Protein AF-A0A7W8NUD0-F1 (afdb_monomer)

pLDDT: mean 85.03, std 13.41, range [40.41, 97.19]

Sequence (128 aa):
MNQKEFSKKDSRGKDLFVLVLSIELQNPDELVQEMRVFKEIVIGWHHARQKEAAEVKFIAVSDPKYHQAIEEFSEVCHSNDIDLKVIFESTELNLDLHDKTGKLVRERIFEKNKDASGILNRWFKRGK

Secondary structure (DSSP, 8-state):
-EEEEEEEE-TTS-EEEEEEEEEEESSSHHHHHHHHHHHHHHHHHHHHHGGGEEEEEEEEEE-GGGHHHHHHHHHHHHHT-HHHHHHHTTSEEEEEEE-TTS-EEEEEEE-TT---TTTHHHHHHTT-

Radius of gyration: 14.93 Å; Cα contacts (8 Å, |Δi|>4): 199; chains: 1; bounding box: 40×37×33 Å

Mean predicted aligned error: 6.43 Å

Solvent-accessible surface area (backbone atoms only — not comparable to full-atom values): 7103 Å² total; per-residue (Å²): 121,49,80,50,76,50,73,45,69,47,102,82,71,48,73,26,37,32,41,38,38,38,39,75,48,91,54,77,78,50,50,67,56,52,47,54,53,48,53,54,50,52,52,55,50,41,72,76,43,49,97,30,40,45,35,39,39,39,36,41,31,23,58,71,90,48,49,65,60,53,48,58,48,50,52,41,45,51,45,66,34,73,77,46,27,68,51,27,52,69,20,34,42,37,39,38,37,20,30,83,87,67,49,80,74,48,77,47,79,46,66,49,68,56,74,50,81,69,46,65,63,50,60,68,55,71,76,111

Nearest PDB structures (foldseek):
  5dll-assembly1_A  TM=3.521E-01  e=1.213E+00  Francisella tularensis subsp. tularensis SCHU S4
  3kzh-assembly1_A  TM=2.368E-01  e=3.531E-01  Clostridium perfringens
  7yfx-assembly1_A  TM=4.300E-01  e=5.406E+00  Homo sapiens
  7ygn-assembly1_A  TM=3.293E-01  e=7.982E+00  Mus musculus

Foldseek 3Di:
DDKDKDWDADPVRDTAIEIEAEDEDPDPVVLVVVVVVVLVCLLVVCVVQPLRHAEYEYEYEYAPVCVVVNVLVVVCQCAPPPSSVVVLLRYKYKYFYHYNVRHTPDIDIDHHPDHVPVPVVVVVVVVD

Structure (mmCIF, N/CA/C/O backbone):
data_AF-A0A7W8NUD0-F1
#
_entry.id   AF-A0A7W8NUD0-F1
#
loop_
_atom_site.group_PDB
_atom_site.id
_atom_site.type_symbol
_atom_site.label_atom_id
_atom_site.label_alt_id
_atom_site.label_comp_id
_atom_site.label_asym_id
_atom_site.label_entity_id
_atom_site.label_seq_id
_atom_site.pdbx_PDB_ins_code
_atom_site.Cartn_x
_atom_site.Cartn_y
_atom_site.Cartn_z
_atom_site.occupancy
_atom_site.B_iso_or_equiv
_atom_site.auth_seq_id
_atom_site.auth_comp_id
_atom_site.auth_asym_id
_atom_site.auth_atom_id
_atom_site.pdbx_PDB_model_num
ATOM 1 N N . MET A 1 1 ? -9.591 8.228 -0.249 1.00 91.25 1 MET A N 1
ATOM 2 C CA . MET A 1 1 ? -8.120 8.119 -0.402 1.00 91.25 1 MET A CA 1
ATOM 3 C C . MET A 1 1 ? -7.484 9.375 -0.993 1.00 91.25 1 MET A C 1
ATOM 5 O O . MET A 1 1 ? -7.994 9.897 -1.977 1.00 91.25 1 MET A O 1
ATOM 9 N N . ASN A 1 2 ? -6.356 9.829 -0.440 1.00 93.44 2 ASN A N 1
ATOM 10 C CA . ASN A 1 2 ? -5.499 10.867 -1.026 1.00 93.44 2 ASN A CA 1
ATOM 11 C C . ASN A 1 2 ? -4.296 10.234 -1.740 1.00 93.44 2 ASN A C 1
ATOM 13 O O . ASN A 1 2 ? -3.735 9.258 -1.247 1.00 93.44 2 ASN A O 1
ATOM 17 N N . GLN A 1 3 ? -3.868 10.826 -2.857 1.00 94.50 3 GLN A N 1
ATOM 18 C CA . GLN A 1 3 ? -2.739 10.356 -3.663 1.00 94.50 3 GLN A CA 1
ATOM 19 C C . GLN A 1 3 ? -1.669 11.443 -3.803 1.00 94.50 3 GLN A C 1
ATOM 21 O O . GLN A 1 3 ? -1.976 12.602 -4.084 1.00 94.50 3 GLN A O 1
ATOM 26 N N . LYS A 1 4 ? -0.400 11.055 -3.659 1.00 95.06 4 LYS A N 1
ATOM 27 C CA . LYS A 1 4 ? 0.773 11.860 -4.017 1.00 95.06 4 LYS A CA 1
ATOM 28 C C . LYS A 1 4 ? 1.783 10.997 -4.759 1.00 95.06 4 LYS A C 1
ATOM 30 O O . LYS A 1 4 ? 1.831 9.789 -4.569 1.00 95.06 4 LYS A O 1
ATOM 35 N N . GLU A 1 5 ? 2.608 11.623 -5.581 1.00 94.00 5 GLU A N 1
ATOM 36 C CA . GLU A 1 5 ? 3.707 10.958 -6.275 1.00 94.00 5 GLU A CA 1
ATOM 37 C C . GLU A 1 5 ? 4.994 11.748 -6.042 1.00 94.00 5 GLU A C 1
ATOM 39 O O . GLU A 1 5 ? 4.971 12.980 -6.001 1.00 94.00 5 GLU A O 1
ATOM 44 N N . PHE A 1 6 ? 6.111 11.045 -5.889 1.00 91.44 6 PHE A N 1
ATOM 45 C CA . PHE A 1 6 ? 7.438 11.652 -5.902 1.00 91.44 6 PHE A CA 1
ATOM 46 C C . PHE A 1 6 ? 8.451 10.733 -6.588 1.00 91.44 6 PHE A C 1
ATOM 48 O O . PHE A 1 6 ? 8.201 9.540 -6.759 1.00 91.44 6 PHE A O 1
ATOM 55 N N . SER A 1 7 ? 9.598 11.280 -6.989 1.00 88.94 7 SER A N 1
ATOM 56 C CA . SER A 1 7 ? 10.709 10.502 -7.537 1.00 88.94 7 SER A CA 1
ATOM 57 C C . SER A 1 7 ? 11.831 10.336 -6.511 1.00 88.94 7 SER A C 1
ATOM 59 O O . SER A 1 7 ? 12.154 11.255 -5.756 1.00 88.94 7 SER A O 1
ATOM 61 N N . LYS A 1 8 ? 12.448 9.154 -6.492 1.00 86.88 8 LYS A N 1
ATOM 62 C CA . LYS A 1 8 ? 13.712 8.878 -5.802 1.00 86.88 8 LYS A CA 1
ATOM 63 C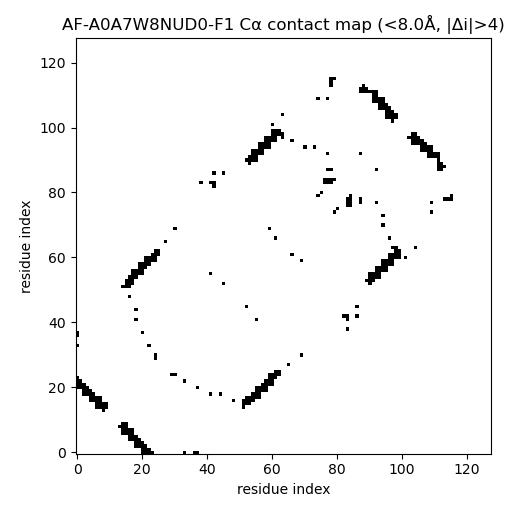 C . LYS A 1 8 ? 14.758 8.420 -6.811 1.00 86.88 8 LYS A C 1
ATOM 65 O O . LYS A 1 8 ? 14.423 7.805 -7.818 1.00 86.88 8 LYS A O 1
ATOM 70 N N . LYS A 1 9 ? 16.029 8.712 -6.547 1.00 86.81 9 LYS A N 1
ATOM 71 C CA . LYS A 1 9 ? 17.136 8.234 -7.382 1.00 86.81 9 LYS A CA 1
ATOM 72 C C . LYS A 1 9 ? 17.487 6.796 -7.007 1.00 86.81 9 LYS A C 1
ATOM 74 O O . LYS A 1 9 ? 17.624 6.488 -5.825 1.00 86.81 9 LYS A O 1
ATOM 79 N N . ASP A 1 10 ? 17.636 5.928 -8.001 1.00 82.12 10 ASP A N 1
ATOM 80 C CA . ASP A 1 10 ? 18.217 4.601 -7.809 1.00 82.12 10 ASP A CA 1
ATOM 81 C C . ASP A 1 10 ? 19.744 4.678 -7.624 1.00 82.12 10 ASP A C 1
ATOM 83 O O . ASP A 1 10 ? 20.365 5.738 -7.753 1.00 82.12 10 ASP A O 1
ATOM 87 N N . SER A 1 11 ? 20.381 3.535 -7.361 1.00 77.94 11 SER A N 1
ATOM 88 C CA . SER A 1 11 ? 21.839 3.443 -7.192 1.00 77.94 11 SER A CA 1
ATOM 89 C C . SER A 1 11 ? 22.644 3.820 -8.446 1.00 77.94 11 SER A C 1
ATOM 91 O O . SER A 1 11 ? 23.868 3.892 -8.388 1.00 77.94 11 SER A O 1
ATOM 93 N N . ARG A 1 12 ? 21.985 4.006 -9.595 1.00 81.62 12 ARG A N 1
ATOM 94 C CA . ARG A 1 12 ? 22.570 4.383 -10.888 1.00 81.62 12 ARG A CA 1
ATOM 95 C C . ARG A 1 12 ? 22.201 5.818 -11.293 1.00 81.62 12 ARG A C 1
ATOM 97 O O . ARG A 1 12 ? 22.584 6.248 -12.377 1.00 81.62 12 ARG A O 1
ATOM 104 N N . GLY A 1 13 ? 21.484 6.564 -10.447 1.00 79.75 13 GLY A N 1
ATOM 105 C CA . GLY A 1 13 ? 21.042 7.935 -10.715 1.00 79.75 13 GLY A CA 1
ATOM 106 C C . GLY A 1 13 ? 19.791 8.057 -11.599 1.00 79.75 13 GLY A C 1
ATOM 107 O O . GLY A 1 13 ? 19.441 9.174 -11.998 1.00 79.75 13 GLY A O 1
ATOM 108 N N . LYS A 1 14 ? 19.097 6.951 -11.895 1.00 83.25 14 LYS A N 1
ATOM 109 C CA . LYS A 1 14 ? 17.810 6.955 -12.602 1.00 83.25 14 LYS A CA 1
ATOM 110 C C . LYS A 1 14 ? 16.685 7.355 -11.645 1.00 83.25 14 LYS A C 1
ATOM 112 O O . LYS A 1 14 ? 16.682 6.944 -10.488 1.00 83.25 14 LYS A O 1
ATOM 117 N N . ASP A 1 15 ? 15.729 8.145 -12.129 1.00 86.75 15 ASP A N 1
ATOM 118 C CA . ASP A 1 15 ? 14.505 8.435 -11.383 1.00 86.75 15 ASP A CA 1
ATOM 119 C C . ASP A 1 15 ? 13.586 7.210 -11.334 1.00 86.75 15 ASP A C 1
ATOM 121 O O . ASP A 1 15 ? 13.301 6.571 -12.348 1.00 86.75 15 ASP A O 1
ATOM 125 N N . LEU A 1 16 ? 13.132 6.905 -10.126 1.00 87.94 16 LEU A N 1
ATOM 126 C CA . LEU A 1 16 ? 12.152 5.888 -9.804 1.00 87.94 16 LEU A CA 1
ATOM 127 C C . LEU A 1 16 ? 10.972 6.552 -9.101 1.00 87.94 16 LEU A C 1
ATOM 129 O O . LEU A 1 16 ? 11.150 7.266 -8.115 1.00 87.94 16 LEU A O 1
ATOM 133 N N . PHE A 1 17 ? 9.769 6.315 -9.602 1.00 91.62 17 PHE A N 1
ATOM 134 C CA . PHE A 1 17 ? 8.539 6.863 -9.058 1.00 91.62 17 PHE A CA 1
ATOM 135 C C . PHE A 1 17 ? 8.062 6.057 -7.855 1.00 91.62 17 PHE A C 1
ATOM 137 O O . PHE A 1 17 ? 8.072 4.821 -7.849 1.00 91.62 17 PHE A O 1
ATOM 144 N N . VAL A 1 18 ? 7.600 6.798 -6.854 1.00 92.81 18 VAL A N 1
ATOM 145 C CA . VAL A 1 18 ? 6.959 6.294 -5.649 1.00 92.81 18 VAL A CA 1
ATOM 146 C C . VAL A 1 18 ? 5.556 6.875 -5.575 1.00 92.81 18 VAL A C 1
ATOM 148 O O . VAL A 1 18 ? 5.372 8.096 -5.610 1.00 92.81 18 VAL A O 1
ATOM 151 N N . LEU A 1 19 ? 4.570 5.993 -5.460 1.00 95.88 19 LEU A N 1
ATOM 152 C CA . LEU A 1 19 ? 3.181 6.353 -5.218 1.00 95.88 19 LEU A CA 1
ATOM 153 C C . LEU A 1 19 ? 2.919 6.360 -3.716 1.00 95.88 19 LEU A C 1
ATOM 155 O O . LEU A 1 19 ? 3.143 5.354 -3.058 1.00 95.88 19 LEU A O 1
ATOM 159 N N . VAL A 1 20 ? 2.395 7.456 -3.177 1.00 96.38 20 VAL A N 1
ATOM 160 C CA . VAL A 1 20 ? 1.925 7.533 -1.791 1.00 96.38 20 VAL A CA 1
ATOM 161 C C . VAL A 1 20 ? 0.411 7.609 -1.785 1.00 96.38 20 VAL A C 1
ATOM 163 O O . VAL A 1 20 ? -0.172 8.552 -2.322 1.00 96.38 20 VAL A O 1
ATOM 166 N N . LEU A 1 21 ? -0.217 6.640 -1.135 1.00 96.12 21 LEU A N 1
ATOM 167 C CA . LEU A 1 21 ? -1.650 6.591 -0.902 1.00 96.12 21 LEU A CA 1
ATOM 168 C C . LEU A 1 21 ? -1.895 6.745 0.586 1.00 96.12 21 LEU A C 1
ATOM 170 O O . LEU A 1 21 ? -1.352 5.977 1.374 1.00 96.12 21 LEU A O 1
ATOM 174 N N . SER A 1 22 ? -2.699 7.729 0.978 1.00 93.88 22 SER A N 1
ATOM 175 C CA . SER A 1 22 ? -3.096 7.893 2.371 1.00 93.88 22 SER A CA 1
ATOM 176 C C . SER A 1 22 ? -4.601 7.808 2.558 1.00 93.88 22 SER A C 1
ATOM 178 O O . SER A 1 22 ? -5.387 8.350 1.773 1.00 93.88 22 SER A O 1
ATOM 180 N N . ILE A 1 23 ? -4.999 7.118 3.620 1.00 93.38 23 ILE A N 1
ATOM 181 C CA . ILE A 1 23 ? -6.387 7.008 4.054 1.00 93.38 23 ILE A CA 1
ATOM 182 C C . ILE A 1 23 ? -6.515 7.359 5.523 1.00 93.38 23 ILE A C 1
ATOM 184 O O . ILE A 1 23 ? -5.616 7.107 6.325 1.00 93.38 23 ILE A O 1
ATO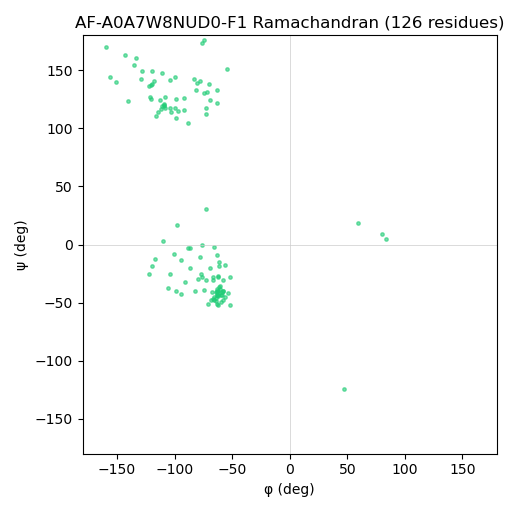M 188 N N . GLU A 1 24 ? -7.671 7.905 5.859 1.00 92.75 24 GLU A N 1
ATOM 189 C CA . GLU A 1 24 ? -8.126 8.058 7.228 1.00 92.75 24 GLU A CA 1
ATOM 190 C C . GLU A 1 24 ? -9.387 7.210 7.374 1.00 92.75 24 GLU A C 1
ATOM 192 O O . GLU A 1 24 ? -10.397 7.504 6.741 1.00 92.75 24 GLU A O 1
ATOM 197 N N . LEU A 1 25 ? -9.301 6.123 8.141 1.00 89.00 25 LEU A N 1
ATOM 198 C CA . LEU A 1 25 ? -10.422 5.210 8.364 1.00 89.00 25 LEU A CA 1
ATOM 199 C C . LEU A 1 25 ? -11.102 5.562 9.679 1.00 89.00 25 LEU A C 1
ATOM 201 O O . LEU A 1 25 ? -10.525 5.407 10.764 1.00 89.00 25 LEU A O 1
ATOM 205 N N . GLN A 1 26 ? -12.351 6.005 9.580 1.00 84.94 26 GLN A N 1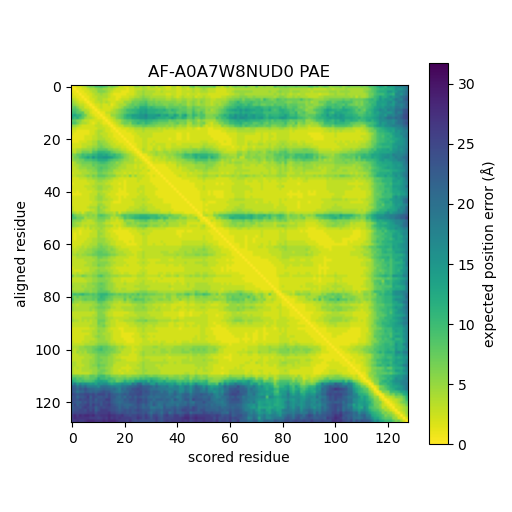
ATOM 206 C CA . GLN A 1 26 ? -13.173 6.313 10.745 1.00 84.94 26 GLN A CA 1
ATOM 207 C C . GLN A 1 26 ? -13.981 5.090 11.180 1.00 84.94 26 GLN A C 1
ATOM 209 O O . GLN A 1 26 ? -14.185 4.878 12.384 1.00 84.94 26 GLN A O 1
ATOM 214 N N . ASN A 1 27 ? -14.365 4.244 10.221 1.00 82.06 27 ASN A N 1
ATOM 215 C CA . ASN A 1 27 ? -15.107 3.011 10.455 1.00 82.06 27 ASN A CA 1
ATOM 216 C C . ASN A 1 27 ? -14.500 1.815 9.672 1.00 82.06 27 ASN A C 1
ATOM 218 O O . ASN A 1 27 ? -13.743 2.018 8.725 1.00 82.06 27 ASN A O 1
ATOM 222 N N . PRO A 1 28 ? -14.785 0.559 10.067 1.00 72.81 28 PRO A N 1
ATOM 223 C CA . PRO A 1 28 ? -14.236 -0.625 9.399 1.00 72.81 28 PRO A CA 1
ATOM 224 C C . PRO A 1 28 ? -14.913 -0.969 8.060 1.00 72.81 28 PRO A C 1
ATOM 226 O O . PRO A 1 28 ? -14.273 -1.583 7.209 1.00 72.81 28 PRO A O 1
ATOM 229 N N . ASP A 1 29 ? -16.167 -0.572 7.848 1.00 81.31 29 ASP A N 1
ATOM 230 C CA . ASP A 1 29 ? -16.905 -0.789 6.595 1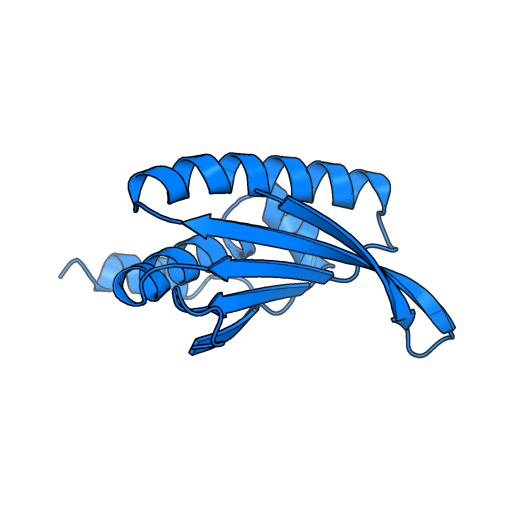.00 81.31 29 ASP A CA 1
ATOM 231 C C . ASP A 1 29 ? -16.297 0.020 5.432 1.00 81.31 29 ASP A C 1
ATOM 233 O O . ASP A 1 29 ? -16.329 -0.414 4.279 1.00 81.31 29 ASP A O 1
ATOM 237 N N . GLU A 1 30 ? -15.657 1.155 5.737 1.00 85.44 30 GLU A N 1
ATOM 238 C CA . GLU A 1 30 ? -14.890 1.968 4.785 1.00 85.44 30 GLU A CA 1
ATOM 239 C C . GLU A 1 30 ? -13.695 1.207 4.206 1.00 85.44 30 GLU A C 1
ATOM 241 O O . GLU A 1 30 ? -13.317 1.462 3.063 1.00 85.44 30 GLU A O 1
ATOM 246 N N . LEU A 1 31 ? -13.122 0.241 4.940 1.00 83.19 31 LEU A N 1
ATOM 247 C CA . LEU A 1 31 ? -11.924 -0.476 4.501 1.00 83.19 31 LEU A CA 1
ATOM 248 C C . LEU A 1 31 ? -12.161 -1.161 3.153 1.00 83.19 31 LEU A C 1
ATOM 250 O O . LEU A 1 31 ? -11.373 -0.993 2.233 1.00 83.19 31 LEU A O 1
ATOM 254 N N . VAL A 1 32 ? -13.270 -1.882 2.977 1.00 83.75 32 VAL A N 1
ATOM 255 C CA . VAL A 1 32 ? -13.529 -2.602 1.717 1.00 83.75 32 VAL A CA 1
ATOM 256 C C . VAL A 1 32 ? -13.670 -1.638 0.535 1.00 83.75 32 VAL A C 1
ATOM 258 O O . VAL A 1 32 ? -13.194 -1.932 -0.564 1.00 83.75 32 VAL A O 1
ATOM 261 N N . GLN A 1 33 ? -14.309 -0.486 0.747 1.00 86.88 33 GLN A N 1
ATOM 262 C CA . GLN A 1 33 ? -14.493 0.523 -0.293 1.00 86.88 33 GLN A CA 1
ATOM 263 C C . GLN A 1 33 ? -13.178 1.225 -0.639 1.00 86.88 33 GLN A C 1
ATOM 265 O O . GLN A 1 33 ? -12.813 1.278 -1.814 1.00 86.88 33 GLN A O 1
ATOM 270 N N . GLU A 1 34 ? -12.451 1.726 0.362 1.00 89.00 34 GLU A N 1
ATOM 271 C CA . GLU A 1 34 ? -11.160 2.396 0.167 1.00 89.00 34 GLU A CA 1
ATOM 272 C C . GLU A 1 34 ? -10.166 1.476 -0.540 1.00 89.00 34 GLU A C 1
ATOM 274 O O . GLU A 1 34 ? -9.355 1.925 -1.343 1.00 89.00 34 GLU A O 1
ATOM 279 N N . MET A 1 35 ? -10.276 0.168 -0.335 1.00 82.62 35 MET A N 1
ATOM 280 C CA . MET A 1 35 ? -9.402 -0.786 -0.996 1.00 82.62 35 MET A CA 1
ATOM 281 C C . MET A 1 35 ? -9.729 -1.039 -2.469 1.00 82.62 35 MET A C 1
ATOM 283 O O . MET A 1 35 ? -8.821 -1.323 -3.252 1.00 82.62 35 MET A O 1
ATOM 287 N N . ARG A 1 36 ? -10.989 -0.893 -2.894 1.00 87.88 36 ARG A N 1
ATOM 288 C CA . ARG A 1 36 ? -11.303 -0.874 -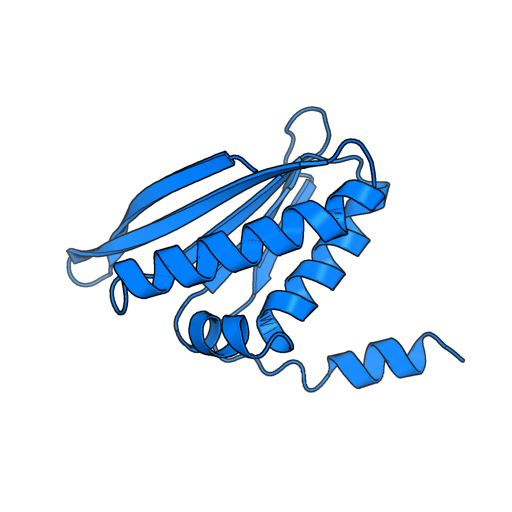4.335 1.00 87.88 36 ARG A CA 1
ATOM 289 C C . ARG A 1 36 ? -10.637 0.325 -5.003 1.00 87.88 36 ARG A C 1
ATOM 291 O O . ARG A 1 36 ? -9.995 0.170 -6.037 1.00 87.88 36 ARG A O 1
ATOM 298 N N . VAL A 1 37 ? -10.707 1.480 -4.342 1.00 92.81 37 VAL A N 1
ATOM 299 C CA . VAL A 1 37 ? -10.049 2.711 -4.793 1.00 92.81 37 VAL A CA 1
ATOM 300 C C . VAL A 1 37 ? -8.525 2.541 -4.820 1.00 92.81 37 VAL A C 1
ATOM 302 O O . VAL A 1 37 ? -7.896 2.893 -5.814 1.00 92.81 37 VAL A O 1
ATOM 305 N N . PHE A 1 38 ? -7.929 1.929 -3.788 1.00 93.25 38 PHE A N 1
ATOM 306 C CA . PHE A 1 38 ? -6.501 1.582 -3.765 1.00 93.25 38 PHE A CA 1
ATOM 307 C C . PHE A 1 38 ? -6.098 0.807 -5.020 1.00 93.25 38 PHE A C 1
ATOM 309 O O . PHE A 1 38 ? -5.156 1.187 -5.712 1.00 93.25 38 PHE A O 1
ATOM 316 N N . LYS A 1 39 ? -6.830 -0.272 -5.321 1.00 92.75 39 LYS A N 1
ATOM 317 C CA . LYS A 1 39 ? -6.533 -1.158 -6.445 1.00 92.75 39 LYS A CA 1
ATOM 318 C C . LYS A 1 39 ? -6.563 -0.407 -7.774 1.00 92.75 39 LYS A C 1
ATOM 320 O O . LYS A 1 39 ? -5.616 -0.509 -8.550 1.00 92.75 39 LYS A O 1
ATOM 325 N N . GLU A 1 40 ? -7.620 0.360 -8.020 1.00 94.12 40 GLU A N 1
ATOM 326 C CA . GLU A 1 40 ? -7.772 1.143 -9.251 1.00 94.12 40 GLU A CA 1
ATOM 327 C C . GLU A 1 40 ? -6.626 2.146 -9.433 1.00 94.12 40 GLU A C 1
ATOM 329 O O . GLU A 1 40 ? -6.047 2.236 -10.520 1.00 94.12 40 GLU A O 1
ATOM 334 N N . ILE A 1 41 ? -6.243 2.848 -8.360 1.00 95.38 41 ILE A N 1
ATOM 335 C CA . ILE A 1 41 ? -5.150 3.823 -8.406 1.00 95.38 41 ILE A CA 1
ATOM 336 C C . ILE A 1 41 ? -3.808 3.134 -8.667 1.00 95.38 41 ILE A C 1
ATOM 338 O O . ILE A 1 41 ? -3.057 3.589 -9.529 1.00 95.38 41 ILE A O 1
ATOM 342 N N . VAL A 1 42 ? -3.497 2.040 -7.963 1.00 94.56 42 VAL A N 1
ATOM 343 C CA . VAL A 1 42 ? -2.221 1.321 -8.126 1.00 94.56 42 VAL A CA 1
ATOM 344 C C . VAL A 1 42 ? -2.080 0.763 -9.540 1.00 94.56 42 VAL A C 1
ATOM 346 O O . VAL A 1 42 ? -1.025 0.936 -10.150 1.00 94.56 42 VAL A O 1
ATOM 349 N N . ILE A 1 43 ? -3.136 0.160 -10.093 1.00 94.25 43 ILE A N 1
ATOM 350 C CA . ILE A 1 43 ? -3.126 -0.365 -11.466 1.00 94.25 43 ILE A CA 1
ATOM 351 C C . ILE A 1 43 ? -2.911 0.769 -12.469 1.00 94.25 43 ILE A C 1
ATOM 353 O O . ILE A 1 43 ? -2.001 0.693 -13.299 1.00 94.25 43 ILE A O 1
ATOM 357 N N . GLY A 1 44 ? -3.708 1.839 -12.379 1.00 94.81 44 GLY A N 1
ATOM 358 C CA . GLY A 1 44 ? -3.602 2.976 -13.293 1.00 94.81 44 GLY A CA 1
ATOM 359 C C . GLY A 1 44 ? -2.226 3.643 -13.235 1.00 94.81 44 GLY A C 1
ATOM 360 O O . GLY A 1 44 ? -1.616 3.922 -14.270 1.00 94.81 44 GLY A O 1
ATOM 361 N N . TRP A 1 45 ? -1.700 3.835 -12.027 1.00 95.50 45 TRP A N 1
ATOM 362 C CA . TRP A 1 45 ? -0.374 4.400 -11.808 1.00 95.50 45 TRP A CA 1
ATOM 363 C C . TRP A 1 45 ? 0.740 3.506 -12.362 1.00 95.50 45 TRP A C 1
ATOM 365 O O . TRP A 1 45 ? 1.598 3.984 -13.107 1.00 95.50 45 TRP A O 1
ATOM 375 N N . HIS A 1 46 ? 0.712 2.206 -12.064 1.00 92.50 46 HIS A N 1
ATOM 376 C CA . HIS A 1 46 ? 1.720 1.277 -12.564 1.00 92.50 46 HIS A CA 1
ATOM 377 C C . HIS A 1 46 ? 1.698 1.201 -14.096 1.00 92.50 46 HIS A C 1
ATOM 379 O O . HIS A 1 46 ? 2.752 1.211 -14.728 1.00 92.50 46 HIS A O 1
ATOM 385 N N . HIS A 1 47 ? 0.518 1.211 -14.722 1.00 92.06 47 HIS A N 1
ATOM 386 C CA . HIS A 1 47 ? 0.401 1.264 -16.183 1.00 92.06 47 HIS A CA 1
ATOM 387 C C . HIS A 1 47 ? 1.039 2.530 -16.775 1.00 92.06 47 HIS A C 1
ATOM 389 O O . HIS A 1 47 ? 1.686 2.457 -17.822 1.00 92.06 47 HIS A O 1
ATOM 395 N N . ALA A 1 48 ? 0.898 3.674 -16.099 1.00 92.62 48 ALA A N 1
ATOM 396 C CA . ALA A 1 48 ? 1.481 4.940 -16.532 1.00 92.62 48 ALA A CA 1
ATOM 397 C C . ALA A 1 48 ? 3.011 5.007 -16.351 1.00 92.62 48 ALA A C 1
ATOM 399 O O . ALA A 1 48 ? 3.681 5.696 -17.120 1.00 92.62 48 ALA A O 1
ATOM 400 N N . ARG A 1 49 ? 3.574 4.317 -15.346 1.00 90.50 49 ARG A N 1
ATOM 401 C CA . ARG A 1 49 ? 5.005 4.400 -14.979 1.00 90.50 49 ARG A CA 1
ATOM 402 C C . ARG A 1 49 ? 5.855 3.203 -15.412 1.00 90.50 49 ARG A C 1
ATOM 404 O O . ARG A 1 49 ? 7.059 3.350 -15.613 1.00 90.50 49 ARG A O 1
ATOM 411 N N . GLN A 1 50 ? 5.254 2.031 -15.589 1.00 86.19 50 GLN A N 1
ATOM 412 C CA . GLN A 1 50 ? 5.916 0.790 -16.002 1.00 86.19 50 GLN A CA 1
ATOM 413 C C . GLN A 1 50 ? 7.202 0.514 -15.197 1.00 86.19 50 GLN A C 1
ATOM 415 O O . GLN A 1 50 ? 7.181 0.506 -13.973 1.00 86.19 50 GLN A O 1
ATOM 420 N N . LYS A 1 51 ? 8.352 0.341 -15.870 1.00 79.69 51 LYS A N 1
ATOM 421 C CA . LYS A 1 51 ? 9.662 0.016 -15.268 1.00 79.69 51 LYS A CA 1
ATOM 422 C C . LYS A 1 51 ? 10.241 1.113 -14.368 1.00 79.69 51 LYS A C 1
ATOM 424 O O . LYS A 1 51 ? 11.347 0.958 -13.857 1.00 79.69 51 LYS A O 1
ATOM 429 N N . GLU A 1 52 ? 9.558 2.243 -14.251 1.00 85.88 52 GLU A N 1
ATOM 430 C CA . GLU A 1 52 ? 9.952 3.351 -13.385 1.00 85.88 52 GLU A CA 1
ATOM 431 C C . GLU A 1 52 ? 9.152 3.354 -12.081 1.00 85.88 52 GLU A C 1
ATOM 433 O O . GLU A 1 52 ? 9.512 4.087 -11.169 1.00 85.88 52 GLU A O 1
ATOM 438 N N . ALA A 1 53 ? 8.119 2.514 -11.952 1.00 89.12 53 ALA A N 1
ATOM 439 C CA . ALA A 1 53 ? 7.408 2.281 -10.701 1.00 89.12 53 ALA A CA 1
ATOM 440 C C . ALA A 1 53 ? 8.271 1.448 -9.743 1.00 89.12 53 ALA A C 1
ATOM 442 O O . ALA A 1 53 ? 8.530 0.271 -9.992 1.00 89.12 53 ALA A O 1
ATOM 443 N N . ALA A 1 54 ? 8.712 2.047 -8.638 1.00 88.12 54 ALA A N 1
ATOM 444 C CA . ALA A 1 54 ? 9.564 1.355 -7.672 1.00 88.12 54 ALA A CA 1
ATOM 445 C C . ALA A 1 54 ? 8.838 0.951 -6.397 1.00 88.12 54 ALA A C 1
ATOM 447 O O . ALA A 1 54 ? 9.116 -0.113 -5.847 1.00 88.12 54 ALA A O 1
ATOM 448 N N . GLU A 1 55 ? 7.930 1.794 -5.917 1.00 92.31 55 GLU A N 1
ATOM 449 C CA . GLU A 1 55 ? 7.339 1.614 -4.597 1.00 92.31 55 GLU A CA 1
ATOM 450 C C . GLU A 1 55 ? 5.925 2.190 -4.537 1.00 92.31 55 GLU A C 1
ATOM 452 O O . GLU A 1 55 ? 5.654 3.276 -5.057 1.00 92.31 55 GLU A O 1
ATOM 457 N N . VAL A 1 56 ? 5.041 1.470 -3.854 1.00 94.75 56 VAL A N 1
ATOM 458 C CA . VAL A 1 56 ? 3.758 1.970 -3.370 1.00 94.75 56 VAL A CA 1
ATOM 459 C C . VAL A 1 56 ? 3.853 2.083 -1.855 1.00 94.75 56 VAL A C 1
ATOM 461 O O . VAL A 1 56 ? 4.045 1.091 -1.158 1.00 94.75 56 VAL A O 1
ATOM 464 N N . LYS A 1 57 ? 3.690 3.294 -1.332 1.00 95.50 57 LYS A N 1
ATOM 465 C CA . LYS A 1 57 ? 3.606 3.575 0.094 1.00 95.50 57 LYS A CA 1
ATOM 466 C C . LYS A 1 57 ? 2.156 3.830 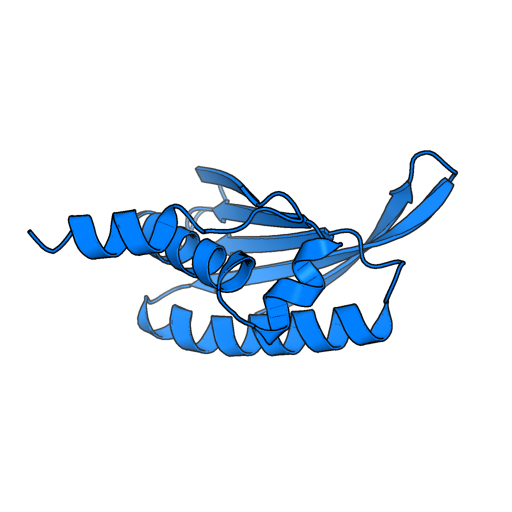0.484 1.00 95.50 57 LYS A C 1
ATOM 468 O O . LYS A 1 57 ? 1.552 4.813 0.062 1.00 95.50 57 LYS A O 1
ATOM 473 N N . PHE A 1 58 ? 1.602 2.948 1.297 1.00 95.50 58 PHE A N 1
ATOM 474 C CA . PHE A 1 58 ? 0.250 3.012 1.818 1.00 95.50 58 PHE A CA 1
ATOM 475 C C . PHE A 1 58 ? 0.267 3.461 3.280 1.00 95.50 58 PHE A C 1
ATOM 477 O O . PHE A 1 58 ? 0.828 2.794 4.140 1.00 95.50 58 PHE A O 1
ATOM 484 N N . ILE A 1 59 ? -0.345 4.604 3.567 1.00 95.44 59 ILE A N 1
ATOM 485 C CA . ILE A 1 59 ? -0.402 5.208 4.898 1.00 95.44 59 ILE A CA 1
ATOM 486 C C . ILE A 1 59 ? -1.849 5.149 5.383 1.00 95.44 59 ILE A C 1
ATOM 488 O O . ILE A 1 59 ? -2.722 5.794 4.803 1.00 95.44 59 ILE A O 1
ATOM 492 N N . ALA A 1 60 ? -2.113 4.417 6.460 1.00 94.62 60 ALA A N 1
ATOM 493 C CA . ALA A 1 60 ? -3.447 4.319 7.039 1.00 94.62 60 ALA A CA 1
ATOM 494 C C . ALA A 1 60 ? -3.486 4.937 8.439 1.00 94.62 60 ALA A C 1
ATOM 496 O O . ALA A 1 60 ? -2.889 4.424 9.385 1.00 94.62 60 ALA A O 1
ATOM 497 N N . VAL A 1 61 ? -4.234 6.030 8.576 1.00 94.75 61 VAL A N 1
ATOM 498 C CA . VAL A 1 61 ? -4.550 6.675 9.853 1.00 94.75 61 VAL A CA 1
ATOM 499 C C . VAL A 1 61 ? -5.856 6.082 10.365 1.00 94.75 61 VAL A C 1
ATOM 501 O O . VAL A 1 61 ? -6.891 6.194 9.713 1.00 94.75 61 VAL A O 1
ATOM 504 N N . SER A 1 62 ? -5.824 5.394 11.503 1.00 93.62 62 SER A N 1
ATOM 505 C CA . SER A 1 62 ? -7.006 4.692 12.015 1.00 93.62 62 SER A CA 1
ATOM 506 C C . SER A 1 62 ? -6.913 4.392 13.511 1.00 93.62 62 SER A C 1
ATOM 508 O O . SER A 1 62 ? -5.874 4.567 14.145 1.00 93.62 62 SER A O 1
ATOM 510 N N . ASP A 1 63 ? -8.021 3.943 14.104 1.00 92.00 63 ASP A N 1
ATOM 511 C CA . ASP A 1 63 ? -7.997 3.384 15.458 1.00 92.00 63 ASP A CA 1
ATOM 512 C C . ASP A 1 63 ? -7.127 2.106 15.493 1.00 92.00 63 ASP A C 1
ATOM 514 O O . ASP A 1 63 ? -7.326 1.237 14.637 1.00 92.00 63 ASP A O 1
ATOM 518 N N . PRO A 1 64 ? -6.206 1.936 16.468 1.00 91.44 64 PRO A N 1
ATOM 519 C CA . PRO A 1 64 ? -5.328 0.766 16.547 1.00 91.44 64 PRO A CA 1
ATOM 520 C C . PRO A 1 64 ? -6.040 -0.589 16.493 1.00 91.44 64 PRO A C 1
ATOM 522 O O . PRO A 1 64 ? -5.470 -1.565 16.006 1.00 91.44 64 PRO A O 1
ATOM 525 N N . LYS A 1 65 ? -7.304 -0.669 16.934 1.00 89.81 65 LYS A N 1
ATOM 526 C CA . LYS A 1 65 ? -8.095 -1.909 16.835 1.00 89.81 65 LYS A CA 1
ATOM 527 C C . LYS A 1 65 ? -8.324 -2.383 15.389 1.00 89.81 65 LYS A C 1
ATOM 529 O O . LYS A 1 65 ? -8.655 -3.547 15.190 1.00 89.81 65 LYS A O 1
ATOM 534 N N . TYR A 1 66 ? -8.154 -1.513 14.390 1.00 88.31 66 TYR A N 1
ATOM 535 C CA . TYR A 1 66 ? -8.322 -1.839 12.968 1.00 88.31 66 TYR A CA 1
ATOM 536 C C . TYR A 1 66 ? -7.014 -2.219 12.265 1.00 88.31 66 TYR A C 1
ATOM 538 O O . TYR A 1 66 ? -7.052 -2.779 11.172 1.00 88.31 66 TYR A O 1
ATOM 546 N N . HIS A 1 67 ? -5.857 -1.968 12.883 1.00 92.38 67 HIS A N 1
ATOM 547 C CA . HIS A 1 67 ? -4.542 -2.158 12.256 1.00 92.38 67 HIS A CA 1
ATOM 548 C C . HIS A 1 67 ? -4.314 -3.588 11.767 1.00 92.38 67 HIS A C 1
ATOM 550 O O . HIS A 1 67 ? -3.824 -3.787 10.659 1.00 92.38 67 HIS A O 1
ATOM 556 N N . GLN A 1 68 ? -4.747 -4.586 12.541 1.00 90.75 68 GLN A N 1
ATOM 557 C CA . GLN A 1 68 ? -4.632 -5.985 12.128 1.00 90.75 68 GLN A CA 1
ATOM 558 C C . GLN A 1 68 ? -5.453 -6.286 10.863 1.00 90.75 68 GLN A C 1
ATOM 560 O O . GLN A 1 68 ? -4.966 -6.986 9.981 1.00 90.75 68 GLN A O 1
ATOM 565 N N . ALA A 1 69 ? -6.671 -5.749 10.751 1.00 88.88 69 ALA A N 1
ATOM 566 C CA . ALA A 1 69 ? -7.513 -5.962 9.575 1.00 88.88 69 ALA A CA 1
ATOM 567 C C . ALA A 1 69 ? -6.921 -5.284 8.330 1.00 88.88 69 ALA A C 1
ATOM 569 O O . ALA A 1 69 ? -6.907 -5.879 7.257 1.00 88.88 69 ALA A O 1
ATOM 570 N N . ILE A 1 70 ? -6.381 -4.069 8.486 1.00 91.69 70 ILE A N 1
ATOM 571 C CA . ILE A 1 70 ? -5.706 -3.333 7.405 1.00 91.69 70 ILE A CA 1
ATOM 572 C C . ILE A 1 70 ? -4.475 -4.106 6.917 1.00 91.69 70 ILE A C 1
ATOM 574 O O . ILE A 1 70 ? -4.260 -4.233 5.713 1.00 91.69 70 ILE A O 1
ATOM 578 N N . GLU A 1 71 ? -3.681 -4.659 7.833 1.00 91.44 71 GLU A N 1
ATOM 579 C CA . GLU A 1 71 ? -2.532 -5.497 7.485 1.00 91.44 71 GLU A CA 1
ATOM 580 C C . GLU A 1 71 ? -2.915 -6.781 6.757 1.00 91.44 71 GLU A C 1
ATOM 5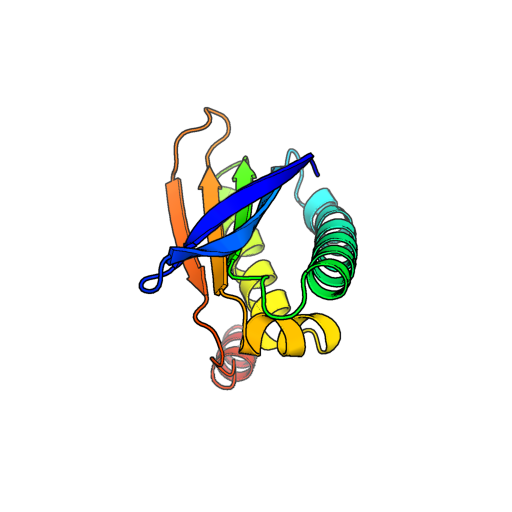82 O O . GLU A 1 71 ? -2.340 -7.074 5.711 1.00 91.44 71 GLU A O 1
ATOM 587 N N . GLU A 1 72 ? -3.859 -7.552 7.306 1.00 88.00 72 GLU A N 1
ATOM 588 C CA . GLU A 1 72 ? -4.325 -8.801 6.694 1.00 88.00 72 GLU A CA 1
ATOM 589 C C . GLU A 1 72 ? -4.870 -8.533 5.288 1.00 88.00 72 GLU A C 1
ATOM 591 O O . GLU A 1 72 ? -4.580 -9.277 4.352 1.00 88.00 72 GLU A O 1
ATOM 596 N N . PHE A 1 73 ? -5.591 -7.426 5.116 1.00 85.06 73 PHE A N 1
ATOM 597 C CA . PHE A 1 73 ? -6.085 -7.002 3.817 1.00 85.06 73 PHE A CA 1
ATOM 598 C C . PHE A 1 73 ? -4.951 -6.621 2.855 1.00 85.06 73 PHE A C 1
ATOM 600 O O . PHE A 1 73 ? -4.926 -7.070 1.709 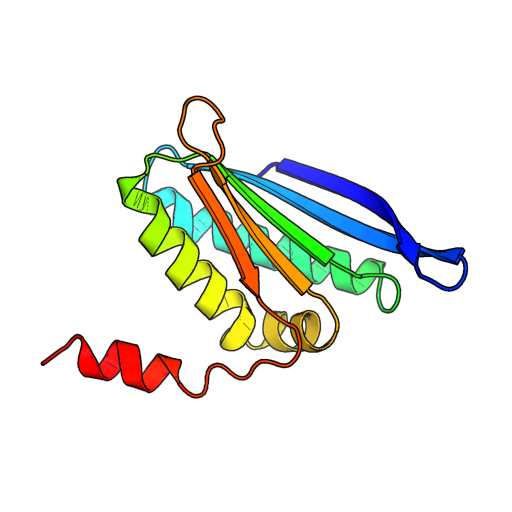1.00 85.06 73 PHE A O 1
ATOM 607 N N . SER A 1 74 ? -3.992 -5.816 3.316 1.00 89.44 74 SER A N 1
ATOM 608 C CA . SER A 1 74 ? -2.855 -5.375 2.497 1.00 89.44 74 SER A CA 1
ATOM 609 C C . SER A 1 74 ? -2.015 -6.568 2.034 1.00 89.44 74 SER A C 1
ATOM 611 O O . SER A 1 74 ? -1.570 -6.614 0.890 1.00 89.44 74 SER A O 1
ATOM 613 N N . GLU A 1 75 ? -1.875 -7.581 2.890 1.00 88.62 75 GLU A N 1
ATOM 614 C CA . GLU A 1 75 ? -1.207 -8.843 2.574 1.00 88.62 75 GLU A CA 1
ATOM 615 C C . GLU A 1 75 ? -1.943 -9.635 1.476 1.00 88.62 75 GLU A C 1
ATOM 617 O O . GLU A 1 75 ? -1.299 -10.165 0.563 1.00 88.62 75 GLU A O 1
ATOM 622 N N . VAL A 1 76 ? -3.283 -9.672 1.522 1.00 84.81 76 VAL A N 1
ATOM 623 C CA . VAL A 1 76 ? -4.131 -10.286 0.483 1.00 84.81 76 VAL A CA 1
ATOM 624 C C . VAL A 1 76 ? -3.996 -9.541 -0.845 1.00 84.81 76 VAL A C 1
ATOM 626 O O . VAL A 1 76 ? -3.794 -10.177 -1.877 1.00 84.81 76 VAL A O 1
ATOM 629 N N . CYS A 1 77 ? -4.045 -8.208 -0.846 1.00 84.00 77 CYS A N 1
ATOM 630 C CA . CYS A 1 77 ? -3.838 -7.423 -2.066 1.00 84.00 77 CYS A CA 1
ATOM 631 C C . CYS A 1 77 ? -2.454 -7.632 -2.670 1.00 84.00 77 CYS A C 1
ATOM 633 O O . CYS A 1 77 ? -2.332 -7.762 -3.883 1.00 84.00 77 CYS A O 1
ATOM 635 N N . HIS A 1 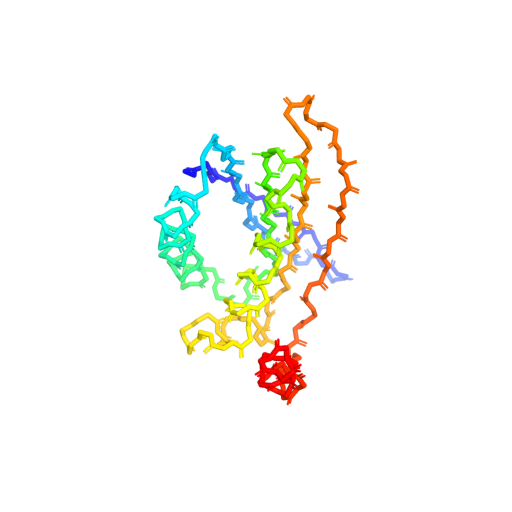78 ? -1.425 -7.688 -1.829 1.00 86.94 78 HIS A N 1
ATOM 636 C CA . HIS A 1 78 ? -0.062 -7.896 -2.287 1.00 86.94 78 HIS A CA 1
ATOM 637 C C . HIS A 1 78 ? 0.122 -9.261 -2.965 1.00 86.94 78 HIS A C 1
ATOM 639 O O . HIS A 1 78 ? 0.829 -9.373 -3.962 1.00 86.94 78 HIS A O 1
ATOM 645 N N . SER A 1 79 ? -0.509 -10.307 -2.424 1.00 81.44 79 SER A N 1
ATOM 646 C CA . SER A 1 79 ? -0.080 -11.680 -2.712 1.00 81.44 79 SER A CA 1
ATOM 647 C C . SER A 1 79 ? -1.133 -12.567 -3.381 1.00 81.44 79 SER A C 1
ATOM 649 O O . SER A 1 79 ? -0.789 -13.613 -3.935 1.00 81.44 79 SER A O 1
ATOM 651 N N . ASN A 1 80 ? -2.411 -12.188 -3.314 1.00 78.06 80 ASN A N 1
ATOM 652 C CA . ASN A 1 80 ? -3.540 -13.004 -3.764 1.00 78.06 80 ASN A CA 1
ATOM 653 C C . ASN A 1 80 ? -4.404 -12.319 -4.830 1.00 78.06 80 ASN A C 1
ATOM 655 O O . ASN A 1 80 ? -5.064 -13.024 -5.593 1.00 78.06 80 ASN A O 1
ATOM 659 N N . ASP A 1 81 ? -4.429 -10.986 -4.894 1.00 84.06 81 ASP A N 1
ATOM 660 C CA . ASP A 1 81 ? -5.152 -10.277 -5.953 1.00 84.06 81 ASP A CA 1
ATOM 661 C C . ASP A 1 81 ? -4.391 -10.414 -7.279 1.00 84.06 81 ASP A C 1
ATOM 663 O O . ASP A 1 81 ? -3.247 -9.986 -7.388 1.00 84.06 81 ASP A O 1
ATOM 667 N N . ILE A 1 82 ? -5.017 -11.042 -8.279 1.00 79.88 82 ILE A N 1
ATOM 668 C CA . ILE A 1 82 ? -4.372 -11.402 -9.553 1.00 79.88 82 ILE A CA 1
ATOM 669 C C . ILE A 1 82 ? -3.821 -10.169 -10.277 1.00 79.88 82 ILE A C 1
ATOM 671 O O . ILE A 1 82 ? -2.717 -10.228 -10.817 1.00 79.88 82 ILE A O 1
ATOM 675 N N . ASP A 1 83 ? -4.560 -9.059 -10.267 1.00 86.25 83 ASP A N 1
ATOM 676 C CA . ASP A 1 83 ? -4.180 -7.855 -11.008 1.00 86.25 83 ASP A CA 1
ATOM 677 C C . ASP A 1 83 ? -3.019 -7.133 -10.316 1.00 86.25 83 ASP A C 1
ATOM 679 O O . ASP A 1 83 ? -2.095 -6.643 -10.965 1.00 86.25 83 ASP A O 1
ATOM 683 N N . LEU A 1 84 ? -3.044 -7.092 -8.982 1.00 88.06 84 LEU A N 1
ATOM 684 C CA . LEU A 1 84 ? -2.003 -6.442 -8.190 1.00 88.06 84 LEU A CA 1
ATOM 685 C C . LEU A 1 84 ? -0.750 -7.303 -8.032 1.00 88.06 84 LEU A C 1
ATOM 687 O O . LEU A 1 84 ? 0.350 -6.761 -7.951 1.00 88.06 84 LEU A O 1
ATOM 691 N N . LYS A 1 85 ? -0.882 -8.632 -8.031 1.00 85.56 85 LYS A N 1
ATOM 692 C CA . LYS A 1 85 ? 0.251 -9.549 -7.886 1.00 85.56 85 LYS A CA 1
ATOM 693 C C . LYS A 1 85 ? 1.317 -9.290 -8.948 1.00 85.56 85 LYS A C 1
ATOM 695 O O . LYS A 1 85 ? 2.488 -9.183 -8.609 1.00 85.56 85 LYS A O 1
ATOM 700 N N . VAL A 1 86 ? 0.908 -9.119 -10.207 1.00 86.00 86 VAL A N 1
ATOM 701 C CA . VAL A 1 86 ? 1.829 -8.839 -11.325 1.00 86.00 86 VAL A CA 1
ATOM 702 C C . VAL A 1 86 ? 2.603 -7.536 -11.100 1.00 86.00 86 VAL A C 1
ATOM 704 O O . VAL A 1 86 ? 3.779 -7.439 -11.433 1.00 86.00 86 VAL A O 1
ATOM 707 N N . ILE A 1 87 ? 1.965 -6.533 -10.496 1.00 90.19 87 ILE A N 1
ATOM 708 C CA . ILE A 1 87 ? 2.604 -5.257 -10.156 1.00 90.19 87 ILE A CA 1
ATOM 709 C C . ILE A 1 87 ? 3.643 -5.471 -9.047 1.00 90.19 87 ILE A C 1
ATOM 711 O O . ILE A 1 87 ? 4.798 -5.052 -9.166 1.00 90.19 87 ILE A O 1
ATOM 715 N N . PHE A 1 88 ? 3.259 -6.183 -7.987 1.00 90.19 88 PHE A N 1
ATOM 716 C CA . PHE A 1 88 ? 4.109 -6.425 -6.821 1.00 90.19 88 PHE A CA 1
ATOM 717 C C . PHE A 1 88 ? 5.206 -7.491 -7.035 1.00 90.19 88 PHE A C 1
ATOM 719 O O . PHE A 1 88 ? 6.055 -7.705 -6.171 1.00 90.19 88 PHE A O 1
ATOM 726 N N . GLU A 1 89 ? 5.296 -8.109 -8.215 1.00 86.44 89 GLU A N 1
ATOM 727 C CA . GLU A 1 89 ? 6.503 -8.836 -8.647 1.00 86.44 89 GLU A CA 1
ATOM 728 C C . GLU A 1 89 ? 7.694 -7.884 -8.868 1.00 86.44 89 GLU A C 1
ATOM 730 O O . GLU A 1 89 ? 8.855 -8.242 -8.638 1.00 86.44 89 GLU A O 1
ATOM 735 N N . SER A 1 90 ? 7.425 -6.639 -9.271 1.00 84.62 90 SER A N 1
ATOM 736 C CA . SER A 1 90 ? 8.458 -5.637 -9.566 1.00 84.62 90 SER A CA 1
ATOM 737 C C . SER A 1 90 ? 8.437 -4.398 -8.674 1.00 84.62 90 SER A C 1
ATOM 739 O O . SER A 1 90 ? 9.412 -3.647 -8.678 1.00 84.62 90 SER A O 1
ATOM 741 N N . THR A 1 91 ? 7.377 -4.196 -7.897 1.00 88.06 91 THR A N 1
ATOM 742 C CA . THR A 1 91 ? 7.166 -3.011 -7.056 1.00 88.06 91 THR A CA 1
ATOM 743 C C . THR A 1 91 ? 7.034 -3.414 -5.588 1.00 88.06 91 THR A C 1
ATOM 745 O O . THR A 1 91 ? 6.369 -4.394 -5.273 1.00 88.06 91 THR A O 1
ATOM 748 N N . GLU A 1 92 ? 7.660 -2.668 -4.678 1.00 89.38 92 GLU A N 1
ATOM 749 C CA . GLU A 1 92 ? 7.520 -2.898 -3.232 1.00 89.38 92 GLU A CA 1
ATOM 750 C C . GLU A 1 92 ? 6.255 -2.222 -2.690 1.00 89.38 92 GLU A C 1
ATOM 752 O O . GLU A 1 92 ? 5.916 -1.114 -3.112 1.00 89.38 92 GLU A O 1
ATOM 757 N N . LEU A 1 93 ? 5.572 -2.868 -1.740 1.00 93.12 93 LEU A N 1
ATOM 758 C CA . LEU A 1 93 ? 4.475 -2.260 -0.986 1.00 93.12 93 LEU A CA 1
ATOM 759 C C . LEU A 1 93 ? 4.921 -2.004 0.454 1.00 93.12 93 LEU A C 1
ATOM 761 O O . LEU A 1 93 ? 5.225 -2.940 1.192 1.00 93.12 93 LEU A O 1
ATOM 765 N N . ASN A 1 94 ? 4.887 -0.743 0.868 1.00 95.19 94 ASN A N 1
ATOM 766 C CA . ASN A 1 94 ? 5.151 -0.320 2.239 1.00 95.19 94 ASN A CA 1
ATOM 767 C C . ASN A 1 94 ? 3.851 0.127 2.896 1.00 95.19 94 ASN A C 1
ATOM 769 O O . ASN A 1 94 ? 3.151 0.970 2.345 1.00 95.19 94 ASN A O 1
ATOM 773 N N . LEU A 1 95 ? 3.523 -0.433 4.057 1.00 95.75 95 LEU A N 1
ATOM 774 C CA . LEU A 1 95 ? 2.361 -0.067 4.859 1.00 95.75 95 LEU A CA 1
ATOM 775 C C . LEU A 1 95 ? 2.804 0.629 6.148 1.00 95.75 95 LEU A C 1
ATOM 777 O O . LEU A 1 95 ? 3.431 0.008 7.006 1.00 95.75 95 LEU A O 1
ATOM 781 N N . ASP A 1 96 ? 2.367 1.872 6.321 1.00 97.19 96 ASP A N 1
ATOM 782 C CA . ASP A 1 96 ? 2.530 2.648 7.546 1.00 97.19 96 ASP A CA 1
ATOM 783 C C . ASP A 1 96 ? 1.168 2.772 8.241 1.00 97.19 96 ASP A C 1
ATOM 785 O O . ASP A 1 96 ? 0.222 3.367 7.717 1.00 97.19 96 ASP A O 1
ATOM 789 N N . LEU A 1 97 ? 1.063 2.228 9.449 1.00 96.44 97 LEU A N 1
ATOM 790 C CA . LEU A 1 97 ? -0.125 2.312 10.290 1.00 96.44 97 LEU A CA 1
ATOM 791 C C . LEU A 1 97 ? 0.066 3.398 11.342 1.00 96.44 97 LEU A C 1
ATOM 793 O O . LEU A 1 97 ? 0.932 3.292 12.214 1.00 96.44 97 LEU A O 1
ATOM 797 N N . HIS A 1 98 ? -0.778 4.419 11.289 1.00 96.56 98 HIS A N 1
ATOM 798 C CA . HIS A 1 98 ? -0.791 5.527 12.233 1.00 96.56 98 HIS A CA 1
ATOM 799 C C . HIS A 1 98 ? -2.048 5.478 13.105 1.00 96.56 98 HIS A C 1
ATOM 801 O O . HIS A 1 98 ? -3.118 5.051 12.662 1.00 96.56 98 HIS A O 1
ATOM 807 N N . ASP A 1 99 ? -1.925 5.928 14.352 1.00 93.69 99 ASP A N 1
ATOM 808 C CA . ASP A 1 99 ? -3.091 6.206 15.190 1.00 93.69 99 ASP A CA 1
ATOM 809 C C . ASP A 1 99 ? -3.764 7.533 14.790 1.00 93.69 99 ASP A C 1
ATOM 811 O O . ASP A 1 99 ? -3.238 8.304 13.985 1.00 93.69 99 ASP A O 1
ATOM 815 N N . LYS A 1 100 ? -4.926 7.835 15.382 1.00 91.31 100 LYS A N 1
ATOM 816 C CA . LYS A 1 100 ? -5.696 9.065 15.108 1.00 91.31 100 LYS A CA 1
ATOM 817 C C . LYS A 1 100 ? -4.958 10.368 15.441 1.00 91.31 100 LYS A C 1
ATOM 819 O O . LYS A 1 100 ? -5.396 11.431 15.018 1.00 91.31 100 LYS A O 1
ATOM 824 N N . THR A 1 101 ? -3.866 10.308 16.204 1.00 92.50 101 THR A N 1
ATOM 825 C CA . THR A 1 101 ? -3.017 11.475 16.496 1.00 92.50 101 THR A CA 1
ATOM 826 C C . THR A 1 101 ? -1.946 11.693 15.424 1.00 92.50 101 THR A C 1
ATOM 828 O O . THR A 1 101 ? -1.197 12.664 15.485 1.00 92.50 101 THR A O 1
ATOM 831 N N . GLY A 1 102 ? -1.872 10.797 14.433 1.00 89.00 102 GLY A N 1
ATOM 832 C CA . GLY A 1 102 ? -0.860 10.795 13.384 1.00 89.00 102 GLY A CA 1
ATOM 833 C C . GLY A 1 102 ? 0.443 10.114 13.801 1.00 89.00 102 GLY A C 1
ATOM 834 O O . GLY A 1 102 ? 1.398 10.101 13.021 1.00 89.00 102 GLY A O 1
ATOM 835 N N . LYS A 1 103 ? 0.518 9.518 14.997 1.00 95.19 103 LYS A N 1
ATOM 836 C CA . LYS A 1 103 ? 1.720 8.814 15.448 1.00 95.19 103 LYS A CA 1
ATOM 837 C C . LYS A 1 103 ? 1.832 7.473 14.728 1.00 95.19 103 LYS A C 1
ATOM 839 O O . LYS A 1 103 ? 0.882 6.695 14.720 1.00 95.19 103 LYS A O 1
ATOM 844 N N . LEU A 1 104 ? 3.009 7.190 14.168 1.00 96.25 104 LEU A N 1
ATOM 845 C CA . LEU A 1 104 ? 3.321 5.882 13.593 1.00 96.25 104 LEU A CA 1
ATOM 846 C C . LEU A 1 104 ? 3.280 4.819 14.697 1.00 96.25 104 LEU A C 1
ATOM 848 O O . LEU A 1 104 ? 4.003 4.905 15.693 1.00 96.25 104 LEU A O 1
ATOM 852 N N . VAL A 1 105 ? 2.422 3.823 14.514 1.00 96.38 105 VAL A N 1
ATOM 853 C CA . VAL A 1 105 ? 2.258 2.685 15.424 1.00 96.38 105 VAL A CA 1
ATOM 854 C C . VAL A 1 105 ? 3.026 1.479 14.905 1.00 96.38 105 VAL A C 1
ATOM 856 O O . VAL A 1 105 ? 3.631 0.751 15.693 1.00 96.38 105 VAL A O 1
ATOM 859 N N . ARG A 1 106 ? 3.005 1.257 13.587 1.00 94.81 106 ARG A N 1
ATOM 860 C CA . ARG A 1 106 ? 3.649 0.106 12.959 1.00 94.81 106 ARG A CA 1
ATOM 861 C C . ARG A 1 106 ? 3.983 0.390 11.501 1.00 94.81 106 ARG A C 1
ATOM 863 O O . ARG A 1 106 ? 3.205 1.031 10.808 1.00 94.81 106 ARG A O 1
ATOM 870 N N . GLU A 1 107 ? 5.106 -0.148 11.052 1.00 95.81 107 GLU A N 1
ATOM 871 C CA . GLU A 1 107 ? 5.511 -0.185 9.649 1.00 95.81 107 GLU A CA 1
ATOM 872 C C . GLU A 1 107 ? 5.620 -1.650 9.211 1.00 95.81 107 GLU A C 1
ATOM 874 O O . GLU A 1 107 ? 6.058 -2.509 9.988 1.00 95.81 107 GLU A O 1
ATOM 879 N N . ARG A 1 108 ? 5.191 -1.950 7.985 1.00 93.12 108 ARG A N 1
ATOM 880 C CA . ARG A 1 108 ? 5.289 -3.283 7.395 1.00 93.12 108 ARG A CA 1
ATOM 881 C C . ARG A 1 108 ? 5.660 -3.192 5.923 1.00 93.12 108 ARG A C 1
ATOM 883 O O . ARG A 1 108 ? 4.937 -2.604 5.128 1.00 93.12 108 ARG A O 1
ATOM 890 N N . ILE A 1 109 ? 6.760 -3.847 5.570 1.00 92.06 109 ILE A N 1
ATOM 891 C CA . ILE A 1 109 ? 7.248 -3.953 4.196 1.00 92.06 109 ILE A CA 1
ATOM 892 C C . ILE A 1 109 ? 6.811 -5.303 3.629 1.00 92.06 109 ILE A C 1
ATOM 894 O O . ILE A 1 109 ? 7.090 -6.356 4.213 1.00 92.06 109 ILE A O 1
ATOM 898 N N . PHE A 1 110 ? 6.127 -5.274 2.491 1.00 88.81 110 PHE A N 1
ATOM 899 C CA . PHE A 1 110 ? 5.813 -6.454 1.700 1.00 88.81 110 PHE A CA 1
ATOM 900 C C . PHE A 1 110 ? 6.824 -6.550 0.555 1.00 88.81 110 PHE A C 1
ATOM 902 O O . PHE A 1 110 ? 6.853 -5.724 -0.358 1.00 88.81 110 PHE A O 1
ATOM 909 N N . GLU A 1 111 ? 7.709 -7.540 0.662 1.00 81.00 111 GLU A N 1
ATOM 910 C CA . GLU A 1 111 ? 8.780 -7.763 -0.307 1.00 81.00 111 GLU A CA 1
ATOM 911 C C . GLU A 1 111 ? 8.225 -8.259 -1.643 1.00 81.00 111 GLU A C 1
ATOM 913 O O . GLU A 1 111 ? 7.397 -9.174 -1.691 1.00 81.00 111 GLU A O 1
ATOM 918 N N . LYS A 1 112 ? 8.782 -7.723 -2.730 1.00 82.50 112 LYS A N 1
ATOM 919 C CA . LYS A 1 112 ? 8.500 -8.175 -4.093 1.00 82.50 112 LYS A CA 1
ATOM 920 C C . LYS A 1 112 ? 8.736 -9.676 -4.283 1.00 82.50 112 LYS A C 1
ATOM 922 O O . LYS A 1 112 ? 9.635 -10.256 -3.673 1.00 82.50 112 LYS A O 1
ATOM 927 N N . ASN A 1 113 ? 7.991 -10.291 -5.202 1.00 69.75 113 ASN A N 1
ATOM 928 C CA . ASN A 1 113 ? 8.091 -11.722 -5.554 1.00 69.75 113 ASN A CA 1
ATOM 929 C C . ASN A 1 113 ? 7.849 -12.700 -4.391 1.00 69.75 113 ASN A C 1
ATOM 931 O O . ASN A 1 113 ? 8.232 -13.870 -4.466 1.00 69.75 113 ASN A O 1
ATOM 935 N N . LYS A 1 114 ? 7.227 -12.250 -3.298 1.00 67.56 114 LYS A N 1
ATOM 936 C CA . LYS A 1 114 ? 6.916 -13.124 -2.172 1.00 67.56 114 LYS A CA 1
ATOM 937 C C . LYS A 1 114 ? 5.558 -13.779 -2.380 1.00 67.56 114 LYS A C 1
ATOM 939 O O . LYS A 1 114 ? 4.516 -13.159 -2.193 1.00 67.56 114 LYS A O 1
ATOM 944 N N . ASP A 1 115 ? 5.580 -15.056 -2.748 1.00 55.84 115 ASP A N 1
ATOM 945 C CA . ASP A 1 115 ? 4.368 -15.864 -2.843 1.00 55.84 115 ASP A CA 1
ATOM 946 C C . ASP A 1 115 ? 3.789 -16.121 -1.442 1.00 55.84 115 ASP A C 1
ATOM 948 O O . ASP A 1 115 ? 4.440 -16.692 -0.562 1.00 55.84 115 ASP A O 1
ATOM 952 N N . ALA A 1 116 ? 2.520 -15.766 -1.244 1.00 54.69 116 ALA A N 1
ATOM 953 C CA . ALA A 1 116 ? 1.747 -16.022 -0.025 1.00 54.69 116 ALA A CA 1
ATOM 954 C C . ALA A 1 116 ? 1.340 -17.494 0.168 1.00 54.69 116 ALA A C 1
ATOM 956 O O . ALA A 1 116 ? 0.321 -17.799 0.795 1.00 54.69 116 ALA A O 1
ATOM 957 N N . SER A 1 117 ? 2.138 -18.443 -0.321 1.00 51.41 117 SER A N 1
ATOM 958 C CA . SER A 1 117 ? 1.877 -19.883 -0.184 1.00 51.41 117 SER A CA 1
ATOM 959 C C . SER A 1 117 ? 1.706 -20.335 1.284 1.00 51.41 117 SER A C 1
ATOM 961 O O . SER A 1 117 ? 1.087 -21.362 1.555 1.00 51.41 117 SER A O 1
ATOM 963 N N . GLY A 1 118 ? 2.148 -19.530 2.260 1.00 49.56 118 GLY A N 1
ATOM 964 C CA . GLY A 1 118 ? 1.922 -19.740 3.695 1.00 49.56 118 GLY A CA 1
ATOM 965 C C . GLY A 1 118 ? 0.630 -19.153 4.301 1.00 49.56 118 GLY A C 1
ATOM 966 O O . GLY A 1 118 ? 0.408 -19.340 5.499 1.00 49.56 118 GLY A O 1
ATOM 967 N N . ILE A 1 119 ? -0.209 -18.432 3.545 1.00 53.31 119 ILE A N 1
ATOM 968 C CA . ILE A 1 119 ? -1.333 -17.638 4.095 1.00 53.31 119 ILE A CA 1
ATOM 969 C C . ILE A 1 119 ? -2.656 -18.396 4.103 1.00 53.31 119 ILE A C 1
ATOM 971 O O . ILE A 1 119 ? -3.341 -18.384 5.128 1.00 53.31 119 ILE A O 1
ATOM 975 N N . LEU A 1 120 ? -2.986 -19.127 3.031 1.00 50.81 120 LEU A N 1
ATOM 976 C CA . LEU A 1 120 ? -4.156 -20.019 3.024 1.00 50.81 120 LEU A CA 1
ATOM 977 C C . LEU A 1 120 ? -4.083 -20.983 4.219 1.00 50.81 120 LEU A C 1
ATOM 979 O O . LEU A 1 120 ? -5.047 -21.137 4.962 1.00 50.81 120 LEU A O 1
ATOM 983 N N . ASN A 1 121 ? -2.891 -21.510 4.512 1.00 48.50 121 ASN A N 1
ATOM 984 C CA . ASN A 1 121 ? -2.645 -22.349 5.685 1.00 48.50 121 ASN A CA 1
ATOM 985 C C . ASN A 1 121 ? -2.884 -21.652 7.039 1.00 48.50 121 ASN A C 1
ATOM 987 O O . ASN A 1 121 ? -3.187 -22.339 8.012 1.00 48.50 121 ASN A O 1
ATOM 991 N N . ARG A 1 122 ? -2.749 -20.324 7.141 1.00 55.25 122 ARG A N 1
ATOM 992 C CA . ARG A 1 122 ? -3.023 -19.560 8.375 1.00 55.25 122 ARG A CA 1
ATOM 993 C C . ARG A 1 122 ? -4.516 -19.266 8.538 1.00 55.25 122 ARG A C 1
ATOM 995 O O . ARG A 1 122 ? -5.037 -19.425 9.638 1.00 55.25 122 ARG A O 1
ATOM 1002 N N . TRP A 1 123 ? -5.204 -18.928 7.448 1.00 52.81 123 TRP A N 1
ATOM 1003 C CA . TRP A 1 123 ? -6.658 -18.730 7.429 1.00 52.81 123 TRP A CA 1
ATOM 1004 C C . TRP A 1 123 ? -7.423 -20.033 7.714 1.00 52.81 123 TRP A C 1
ATOM 1006 O O . TRP A 1 123 ? -8.288 -20.052 8.585 1.00 52.81 123 TRP A O 1
ATOM 1016 N N . PHE A 1 124 ? -7.034 -21.155 7.095 1.00 52.56 124 PHE A N 1
ATOM 1017 C CA . PHE A 1 124 ? -7.650 -22.466 7.361 1.00 52.56 124 PHE A CA 1
ATOM 1018 C C . PHE A 1 124 ? -7.330 -23.038 8.753 1.00 52.56 124 PHE A C 1
ATOM 1020 O O . PHE A 1 124 ? -8.069 -23.888 9.244 1.00 52.56 124 PHE A O 1
ATOM 1027 N N . LYS A 1 125 ? -6.259 -22.584 9.419 1.00 48.25 125 LYS A N 1
ATOM 1028 C CA . LYS A 1 125 ? -5.928 -22.998 10.796 1.00 48.25 125 LYS A CA 1
ATOM 1029 C C . LYS A 1 125 ? -6.617 -22.173 11.882 1.00 48.25 125 LYS A C 1
ATOM 1031 O O . LYS A 1 125 ? -6.722 -22.659 12.999 1.00 48.25 125 LYS A O 1
ATOM 1036 N N . ARG A 1 126 ? -7.091 -20.961 11.579 1.00 46.62 126 ARG A N 1
ATOM 1037 C CA . ARG A 1 126 ? -7.827 -20.108 12.532 1.00 46.62 126 ARG A CA 1
ATOM 1038 C C . ARG A 1 126 ? -9.292 -20.527 12.729 1.00 46.62 126 ARG A C 1
ATOM 1040 O O . ARG A 1 126 ? -9.939 -20.009 13.628 1.00 46.62 126 ARG A O 1
ATOM 1047 N N . GLY A 1 127 ? -9.801 -21.441 11.897 1.00 44.44 127 GLY A N 1
ATOM 1048 C CA . GLY A 1 127 ? -11.166 -21.976 11.964 1.00 44.44 127 GLY A CA 1
ATOM 1049 C C . GLY A 1 127 ? -11.314 -23.325 12.685 1.00 44.44 127 GLY A C 1
ATOM 1050 O O . GLY A 1 127 ? -12.321 -23.993 12.462 1.00 44.44 127 GLY A O 1
ATOM 1051 N N . LYS A 1 128 ? -10.325 -23.758 13.482 1.00 40.41 128 LYS A N 1
ATOM 1052 C CA . LYS A 1 128 ? -10.403 -24.958 14.334 1.00 40.41 128 LYS A CA 1
ATOM 1053 C C . LYS A 1 128 ? -10.241 -24.606 15.802 1.00 40.41 128 LYS A C 1
ATOM 1055 O O . LYS A 1 128 ? -9.348 -23.783 16.095 1.00 40.41 128 LYS A O 1
#